Protein AF-A0A920IZR1-F1 (afdb_monomer_lite)

Secondary structure (DSSP, 8-state):
-HHHHHHHGGGG--SHHHHHHHHHHHHHHHHHHHHHHHHHHHHHH-GGGHHHHHHHHHHHHHHHHHHHHHHHHHHHHHHSSSTTHHHHHHHHHHHHHH-

Structure (mmCIF, N/CA/C/O backbone):
data_AF-A0A920IZR1-F1
#
_entry.id   AF-A0A920IZR1-F1
#
loop_
_atom_site.group_PDB
_atom_site.id
_atom_site.type_symbol
_atom_site.label_atom_id
_atom_site.label_alt_id
_atom_site.label_comp_id
_atom_site.label_asym_id
_atom_site.label_entity_id
_atom_site.label_seq_id
_atom_site.pdbx_PDB_ins_code
_atom_site.Cartn_x
_atom_site.Cartn_y
_atom_site.Cartn_z
_atom_site.occupancy
_atom_site.B_iso_or_equiv
_atom_site.auth_seq_id
_atom_site.auth_comp_id
_atom_site.auth_asym_id
_atom_site.auth_atom_id
_atom_site.pdbx_PDB_model_num
ATOM 1 N N . MET A 1 1 ? -6.817 -0.081 -9.682 1.00 69.94 1 MET A N 1
ATOM 2 C CA . MET A 1 1 ? -8.260 -0.267 -9.403 1.00 69.94 1 MET A CA 1
ATOM 3 C C . MET A 1 1 ? -8.539 -1.543 -8.604 1.00 69.94 1 MET A C 1
ATOM 5 O O . MET A 1 1 ? -8.985 -1.424 -7.474 1.00 69.94 1 MET A O 1
ATOM 9 N N . TRP A 1 2 ? -8.224 -2.739 -9.124 1.00 81.25 2 TRP A N 1
ATOM 10 C CA . TRP A 1 2 ? -8.539 -4.023 -8.463 1.00 81.25 2 TRP A CA 1
ATOM 11 C C . TRP A 1 2 ? -7.948 -4.169 -7.044 1.00 81.25 2 TRP A C 1
ATOM 13 O O . TRP A 1 2 ? -8.661 -4.513 -6.107 1.00 81.25 2 TRP A O 1
ATOM 23 N N . LEU A 1 3 ? -6.680 -3.781 -6.856 1.00 86.19 3 LEU A N 1
ATOM 24 C CA . LEU A 1 3 ? -6.018 -3.787 -5.544 1.00 86.19 3 LEU A CA 1
ATOM 25 C C . LEU A 1 3 ? -6.728 -2.901 -4.501 1.00 86.19 3 LEU A C 1
ATOM 27 O O . LEU A 1 3 ? -7.013 -3.368 -3.402 1.00 86.19 3 LEU A O 1
ATOM 31 N N . GLY A 1 4 ? -7.083 -1.663 -4.858 1.00 84.25 4 GLY A N 1
ATOM 32 C CA . GLY A 1 4 ? -7.793 -0.744 -3.957 1.00 84.25 4 GLY A CA 1
ATOM 33 C C . GLY A 1 4 ? -9.191 -1.239 -3.577 1.00 84.25 4 GLY A C 1
ATOM 34 O O . GLY A 1 4 ? -9.586 -1.131 -2.421 1.00 84.25 4 GLY A O 1
ATOM 35 N N . LEU A 1 5 ? -9.910 -1.867 -4.515 1.00 84.06 5 LEU A N 1
ATOM 36 C CA . LEU A 1 5 ? -11.220 -2.463 -4.241 1.00 84.06 5 LEU A CA 1
ATOM 37 C C . LEU A 1 5 ? -11.105 -3.646 -3.266 1.00 84.06 5 LEU A C 1
ATOM 39 O O . LEU A 1 5 ? -11.879 -3.751 -2.317 1.00 84.06 5 LEU A O 1
ATOM 43 N N . SER A 1 6 ? -10.098 -4.506 -3.460 1.00 87.56 6 SER A N 1
ATOM 44 C CA . SER A 1 6 ? -9.838 -5.641 -2.567 1.00 87.56 6 SER A CA 1
ATOM 45 C C . SER A 1 6 ? -9.425 -5.209 -1.154 1.00 87.56 6 SER A C 1
ATOM 47 O O . SER A 1 6 ? -9.755 -5.893 -0.189 1.00 87.56 6 SER A O 1
ATOM 49 N N . ALA A 1 7 ? -8.781 -4.045 -1.005 1.00 86.62 7 ALA A N 1
ATOM 50 C CA . ALA A 1 7 ? -8.409 -3.498 0.300 1.00 86.62 7 ALA A CA 1
ATOM 51 C C . ALA A 1 7 ? -9.632 -3.133 1.164 1.00 8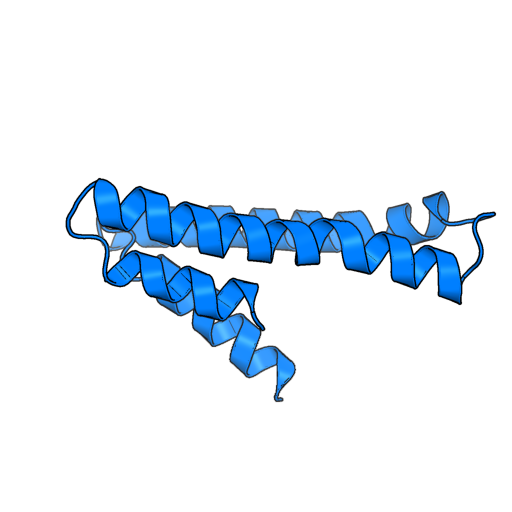6.62 7 ALA A C 1
ATOM 53 O O . ALA A 1 7 ? -9.572 -3.247 2.385 1.00 86.62 7 ALA A O 1
ATOM 54 N N . LEU A 1 8 ? -10.765 -2.760 0.555 1.00 87.12 8 LEU A N 1
ATOM 55 C CA . LEU A 1 8 ? -12.002 -2.448 1.287 1.00 87.12 8 LEU A CA 1
ATOM 56 C C . LEU A 1 8 ? -12.611 -3.680 1.972 1.00 87.12 8 LEU A C 1
ATOM 58 O O . LEU A 1 8 ? -13.284 -3.546 2.992 1.00 87.12 8 LEU A O 1
ATOM 62 N N . LEU A 1 9 ? -12.342 -4.884 1.457 1.00 88.50 9 LEU A N 1
ATOM 63 C CA . LEU A 1 9 ? -12.847 -6.134 2.034 1.00 88.50 9 LEU A CA 1
ATOM 64 C C . LEU A 1 9 ? -12.280 -6.412 3.433 1.00 88.50 9 LEU A C 1
ATOM 66 O O . LEU A 1 9 ? -12.898 -7.151 4.200 1.00 88.50 9 LEU A O 1
ATOM 70 N N . PHE A 1 10 ? -11.157 -5.785 3.805 1.00 87.81 10 PHE A N 1
ATOM 71 C CA . PHE A 1 10 ? -10.600 -5.895 5.155 1.00 87.81 10 PHE A CA 1
ATOM 72 C C . PHE A 1 10 ? -11.537 -5.349 6.240 1.00 87.81 10 PHE A C 1
ATOM 74 O O . PHE A 1 10 ? -11.473 -5.808 7.378 1.00 87.81 10 PHE A O 1
ATOM 81 N N . LEU A 1 11 ? -12.459 -4.445 5.895 1.00 87.31 11 LEU A N 1
ATOM 82 C CA . LEU A 1 11 ? -13.455 -3.912 6.831 1.00 87.31 11 LEU A CA 1
ATOM 83 C C . LEU A 1 11 ? -14.498 -4.952 7.268 1.00 87.31 11 LEU A C 1
ATOM 85 O O . LEU A 1 11 ? -15.154 -4.770 8.289 1.00 87.31 11 LEU A O 1
ATOM 89 N N . VAL A 1 12 ? -14.659 -6.037 6.506 1.00 87.94 12 VAL A N 1
ATOM 90 C CA . VAL A 1 12 ? -15.670 -7.082 6.746 1.00 87.94 12 VAL A CA 1
ATOM 91 C C . VAL A 1 12 ? -15.090 -8.255 7.554 1.00 87.94 12 VAL A C 1
ATOM 93 O O . VAL A 1 12 ? -15.795 -9.212 7.889 1.00 87.94 12 VAL A O 1
ATOM 96 N N . ILE A 1 13 ? -13.795 -8.212 7.883 1.00 89.38 13 ILE A N 1
ATOM 97 C CA . ILE A 1 13 ? -13.116 -9.291 8.600 1.00 89.38 13 ILE A CA 1
ATOM 98 C C . ILE A 1 13 ? -13.607 -9.340 10.048 1.00 89.38 13 ILE A C 1
ATOM 100 O O . ILE A 1 13 ? -13.216 -8.538 10.887 1.00 89.38 13 ILE A O 1
ATOM 104 N N . ASN A 1 14 ? -14.429 -10.349 10.336 1.00 90.12 14 ASN A N 1
ATOM 105 C CA . ASN A 1 14 ? -14.918 -10.660 11.683 1.00 90.12 14 ASN A CA 1
ATOM 106 C C . ASN A 1 14 ? -14.471 -12.048 12.175 1.00 90.12 14 ASN A C 1
ATOM 108 O O . ASN A 1 14 ? -14.689 -12.396 13.328 1.00 90.12 14 ASN A O 1
ATOM 112 N N . ASN A 1 15 ? -13.876 -12.863 11.298 1.00 91.12 15 ASN A N 1
ATOM 113 C CA . ASN A 1 15 ? -13.465 -14.238 11.580 1.00 91.12 15 ASN A CA 1
ATOM 114 C C . ASN A 1 15 ? -12.186 -14.588 10.817 1.00 91.12 15 ASN A C 1
ATOM 116 O O . ASN A 1 15 ? -11.947 -14.081 9.720 1.00 91.12 15 ASN A O 1
ATOM 120 N N . ILE A 1 16 ? -11.407 -15.530 11.354 1.00 93.56 16 ILE A N 1
ATOM 121 C CA . ILE A 1 16 ? -10.122 -15.930 10.764 1.00 93.56 16 ILE A CA 1
ATOM 122 C C . ILE A 1 16 ? -10.264 -16.545 9.363 1.00 93.56 16 ILE A C 1
ATOM 124 O O . ILE A 1 16 ? -9.443 -16.293 8.487 1.00 93.56 16 ILE A O 1
ATOM 128 N N . ILE A 1 17 ? -11.354 -17.278 9.110 1.00 94.31 17 ILE A N 1
ATOM 129 C CA . ILE A 1 17 ? -11.656 -17.855 7.789 1.00 94.31 17 ILE A CA 1
ATOM 130 C C . ILE A 1 17 ? -11.860 -16.741 6.753 1.00 94.31 17 ILE A C 1
ATOM 132 O O . ILE A 1 17 ? -11.320 -16.805 5.650 1.00 94.31 17 ILE A O 1
ATOM 136 N N . VAL A 1 18 ? -12.594 -15.687 7.127 1.00 92.56 18 VAL A N 1
ATOM 137 C CA . VAL A 1 18 ? -12.821 -14.519 6.265 1.00 92.56 18 VAL A CA 1
ATOM 138 C C . VAL A 1 18 ? -11.505 -13.780 6.027 1.00 92.56 18 VAL A C 1
ATOM 140 O O . VAL A 1 18 ? -11.236 -13.383 4.898 1.00 92.56 18 VAL A O 1
ATOM 143 N N . ALA A 1 19 ? -10.648 -13.665 7.048 1.00 92.06 19 ALA A N 1
ATOM 144 C CA . ALA A 1 19 ? -9.331 -13.046 6.912 1.00 92.06 19 ALA A CA 1
ATOM 145 C C . ALA A 1 19 ? -8.458 -13.760 5.867 1.00 92.06 19 ALA A C 1
ATOM 147 O O . ALA A 1 19 ? -7.872 -13.098 5.011 1.00 92.06 19 ALA A O 1
ATOM 148 N N . TYR A 1 20 ? -8.413 -15.097 5.879 1.00 94.75 20 TYR A N 1
ATOM 149 C CA . TYR A 1 20 ? -7.675 -15.862 4.868 1.00 94.75 20 TYR A CA 1
ATOM 150 C C . TYR A 1 20 ? -8.233 -15.660 3.459 1.00 94.75 20 TYR A C 1
ATOM 152 O O . TYR A 1 20 ? -7.465 -15.482 2.513 1.00 94.75 20 TYR A O 1
ATOM 160 N N . PHE A 1 21 ? -9.558 -15.646 3.313 1.00 94.81 21 PHE A N 1
ATOM 161 C CA . PHE A 1 21 ? -10.196 -15.465 2.011 1.00 94.81 21 PHE A CA 1
ATOM 162 C C . PHE A 1 21 ? -9.943 -14.063 1.438 1.00 94.81 21 PHE A C 1
ATOM 164 O O . P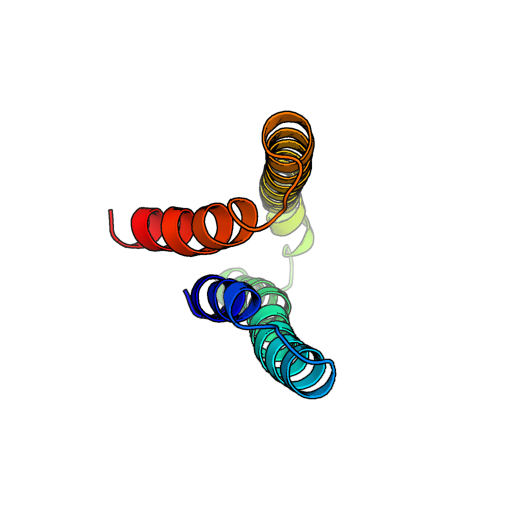HE A 1 21 ? -9.568 -13.915 0.275 1.00 94.81 21 PHE A O 1
ATOM 171 N N . VAL A 1 22 ? -10.075 -13.030 2.275 1.00 93.19 22 VAL A N 1
ATOM 172 C CA . VAL A 1 22 ? -9.763 -11.643 1.902 1.00 93.19 22 VAL A CA 1
ATOM 173 C C . VAL A 1 22 ? -8.278 -11.494 1.568 1.00 93.19 22 VAL A C 1
ATOM 175 O O . VAL A 1 22 ? -7.941 -10.906 0.541 1.00 93.19 22 VAL A O 1
ATOM 178 N N . GLY A 1 23 ? -7.391 -12.088 2.371 1.00 93.44 23 GLY A N 1
ATOM 179 C CA . GLY A 1 23 ? -5.951 -12.099 2.117 1.00 93.44 23 GLY A CA 1
ATOM 180 C C . GLY A 1 23 ? -5.583 -12.763 0.787 1.00 93.44 23 GLY A C 1
ATOM 181 O O . GLY A 1 23 ? -4.732 -12.247 0.065 1.00 93.44 23 GLY A O 1
ATOM 182 N N . PHE A 1 24 ? -6.261 -13.850 0.414 1.00 94.38 24 PHE A N 1
ATOM 183 C CA . PHE A 1 24 ? -6.070 -14.512 -0.879 1.00 9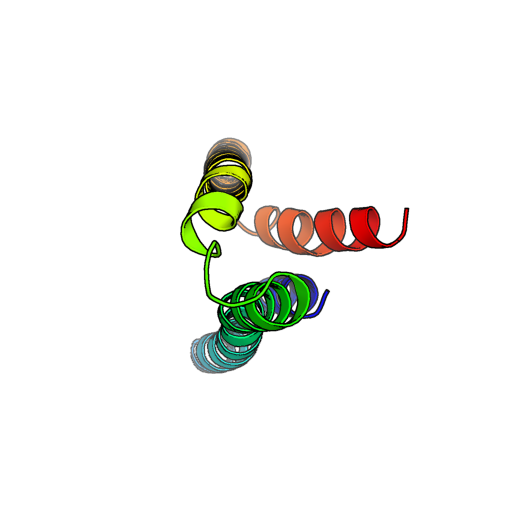4.38 24 PHE A CA 1
ATOM 184 C C . PHE A 1 24 ? -6.435 -13.596 -2.060 1.00 94.38 24 PHE A C 1
ATOM 186 O O . PHE A 1 24 ? -5.640 -13.432 -2.989 1.00 94.38 24 PHE A O 1
ATOM 193 N N . ILE A 1 25 ? -7.600 -12.942 -2.003 1.00 93.12 25 ILE A N 1
ATOM 194 C CA . ILE A 1 25 ? -8.054 -12.005 -3.048 1.00 93.12 25 ILE A CA 1
ATOM 195 C C . ILE A 1 25 ? -7.108 -10.801 -3.148 1.00 93.12 25 ILE A C 1
ATOM 197 O O . ILE A 1 25 ? -6.727 -10.380 -4.246 1.00 93.12 25 ILE A O 1
ATOM 201 N N . PHE A 1 26 ? -6.698 -10.256 -2.003 1.00 91.44 26 PHE A N 1
ATOM 202 C CA . PHE A 1 26 ? -5.748 -9.150 -1.952 1.00 91.44 26 PHE A CA 1
ATOM 203 C C . PHE A 1 26 ? -4.384 -9.554 -2.531 1.00 91.44 26 PHE A C 1
ATOM 205 O O . PHE A 1 26 ? -3.819 -8.826 -3.347 1.00 91.44 26 PHE A O 1
ATOM 212 N N . GLY A 1 27 ? -3.887 -10.747 -2.196 1.00 92.38 27 GLY A N 1
ATOM 213 C CA . GLY A 1 27 ? -2.632 -11.291 -2.714 1.00 92.38 27 GLY A CA 1
ATOM 214 C C . GLY A 1 27 ? -2.635 -11.480 -4.233 1.00 92.38 27 GLY A C 1
ATOM 215 O O . GLY A 1 27 ? -1.680 -11.081 -4.899 1.00 92.38 27 GLY A O 1
ATOM 216 N N . MET A 1 28 ? -3.727 -11.998 -4.806 1.00 92.62 28 MET A N 1
ATOM 217 C CA . MET A 1 28 ? -3.883 -12.073 -6.268 1.00 92.62 28 MET A CA 1
ATOM 218 C C . MET A 1 28 ? -3.825 -10.688 -6.919 1.00 92.62 28 MET A C 1
ATOM 220 O O . MET A 1 28 ? -3.170 -10.495 -7.945 1.00 92.62 28 MET A O 1
ATOM 224 N N . SER A 1 29 ? -4.472 -9.708 -6.292 1.00 91.31 29 SER A N 1
ATOM 225 C CA . SER A 1 29 ? -4.474 -8.322 -6.761 1.00 91.31 29 SER A CA 1
ATOM 226 C C . SER A 1 29 ? -3.074 -7.703 -6.725 1.00 91.31 29 SER A C 1
ATOM 228 O O . SER A 1 29 ? -2.672 -7.012 -7.665 1.00 91.31 29 SER A O 1
ATOM 230 N N . LEU A 1 30 ? -2.321 -7.976 -5.658 1.00 90.94 30 LEU A N 1
ATOM 231 C CA . LEU A 1 30 ? -0.947 -7.512 -5.480 1.00 90.94 30 LEU A CA 1
ATOM 232 C C . LEU A 1 30 ? -0.001 -8.147 -6.505 1.00 90.94 30 LEU A C 1
ATOM 234 O O . LEU A 1 30 ? 0.847 -7.451 -7.060 1.00 90.94 30 LEU A O 1
ATOM 238 N N . GLY A 1 31 ? -0.189 -9.430 -6.823 1.00 90.44 31 GLY A N 1
ATOM 239 C CA . GLY A 1 31 ? 0.573 -10.114 -7.869 1.00 90.44 31 GLY A CA 1
ATOM 240 C C . GLY A 1 31 ? 0.457 -9.415 -9.227 1.00 90.44 31 GLY A C 1
ATOM 241 O O . GLY A 1 31 ? 1.468 -9.169 -9.884 1.00 90.44 31 GLY A O 1
ATOM 242 N N . GLY A 1 32 ? -0.754 -8.998 -9.609 1.00 88.75 32 GLY A N 1
ATOM 243 C CA . GLY A 1 32 ? -0.968 -8.215 -10.831 1.00 88.75 32 GLY A CA 1
ATOM 244 C C . GLY A 1 32 ? -0.230 -6.872 -10.817 1.00 88.75 32 GLY A C 1
ATOM 245 O O . GLY A 1 32 ? 0.432 -6.520 -11.792 1.00 88.75 32 GLY A O 1
ATOM 246 N N . LEU A 1 33 ? -0.281 -6.145 -9.696 1.00 87.81 33 LEU A N 1
ATOM 247 C CA . LEU A 1 33 ? 0.410 -4.860 -9.534 1.00 87.81 33 LEU A CA 1
ATOM 248 C C . LEU A 1 33 ? 1.938 -4.990 -9.649 1.00 87.81 33 LEU A C 1
ATOM 250 O O . LEU A 1 33 ? 2.582 -4.095 -10.184 1.00 87.81 33 LEU A O 1
ATOM 254 N N . LEU A 1 34 ? 2.524 -6.084 -9.163 1.00 88.69 34 LEU A N 1
ATOM 255 C CA . LEU A 1 34 ? 3.978 -6.271 -9.171 1.00 88.69 34 LEU A CA 1
ATOM 256 C C . LEU A 1 34 ? 4.512 -6.789 -10.513 1.00 88.69 34 LEU A C 1
ATOM 258 O O . LEU A 1 34 ? 5.632 -6.447 -10.894 1.00 88.69 34 LEU A O 1
ATOM 262 N N . VAL A 1 35 ? 3.730 -7.601 -11.231 1.00 90.44 35 VAL A N 1
ATOM 263 C CA . VAL A 1 35 ? 4.185 -8.273 -12.461 1.00 90.44 35 VAL A CA 1
ATOM 264 C C . VAL A 1 35 ? 3.862 -7.472 -13.723 1.00 90.44 35 VAL A C 1
ATOM 266 O O . VAL A 1 35 ? 4.690 -7.409 -14.627 1.00 90.44 35 VAL A O 1
ATOM 269 N N . ILE A 1 36 ? 2.694 -6.829 -13.807 1.00 89.38 36 ILE 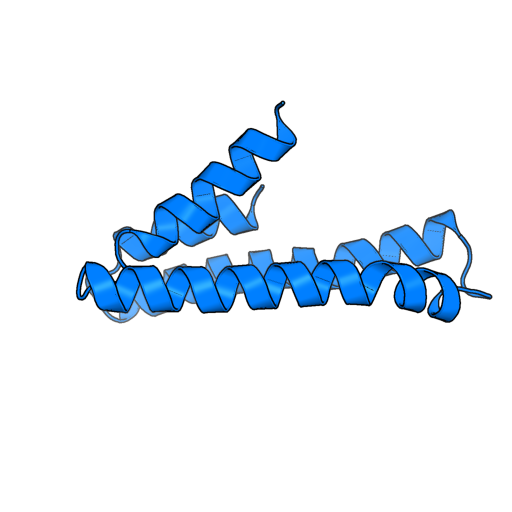A N 1
ATOM 270 C CA . ILE A 1 36 ? 2.256 -6.163 -15.046 1.00 89.38 36 ILE A CA 1
ATOM 271 C C . ILE A 1 36 ? 3.157 -4.970 -15.422 1.00 89.38 36 ILE A C 1
ATOM 273 O O . ILE A 1 36 ? 3.595 -4.922 -16.572 1.00 89.38 36 ILE A O 1
ATOM 277 N N . PRO A 1 37 ? 3.499 -4.028 -14.515 1.00 86.00 37 PRO A N 1
ATOM 278 C CA . PRO A 1 37 ? 4.309 -2.865 -14.878 1.00 86.00 37 PRO A CA 1
ATOM 279 C C . PRO A 1 37 ? 5.683 -3.196 -15.482 1.00 86.00 37 PRO A C 1
ATOM 281 O O . PRO A 1 37 ? 5.985 -2.643 -16.537 1.00 86.00 37 PRO A O 1
ATOM 284 N N . PRO A 1 38 ? 6.520 -4.093 -14.908 1.00 82.75 38 PRO A N 1
ATOM 285 C CA . PRO A 1 38 ? 7.778 -4.455 -15.559 1.00 82.75 38 PRO A CA 1
ATOM 286 C C . PRO A 1 38 ? 7.589 -5.107 -16.923 1.00 82.75 38 PRO A C 1
ATOM 288 O O . PRO A 1 38 ? 8.391 -4.844 -17.813 1.00 82.75 38 PRO A O 1
ATOM 291 N N . VAL A 1 39 ? 6.561 -5.944 -17.087 1.00 87.12 39 VAL A N 1
ATOM 292 C CA . VAL A 1 39 ? 6.293 -6.633 -18.357 1.00 87.12 39 VAL A CA 1
ATOM 293 C C . VAL A 1 39 ? 5.913 -5.626 -19.441 1.00 87.12 39 VAL A C 1
ATOM 295 O O . VAL A 1 39 ? 6.490 -5.651 -20.523 1.00 87.12 39 VAL A O 1
ATOM 298 N N . VAL A 1 40 ? 5.011 -4.692 -19.134 1.00 87.62 40 VAL A N 1
ATOM 299 C CA . VAL A 1 40 ? 4.587 -3.643 -20.076 1.00 87.62 40 VAL A CA 1
ATOM 300 C C . VAL A 1 40 ? 5.736 -2.686 -20.399 1.00 87.62 40 VAL A C 1
ATOM 302 O O . VAL A 1 40 ? 5.939 -2.334 -21.556 1.00 87.62 40 VAL A O 1
ATOM 305 N N . LEU A 1 41 ? 6.529 -2.284 -19.401 1.00 80.69 41 LEU A N 1
ATOM 306 C CA . LEU A 1 41 ? 7.692 -1.421 -19.632 1.00 80.69 41 LEU A CA 1
ATOM 307 C C . LEU A 1 41 ? 8.750 -2.104 -20.507 1.00 80.69 41 LEU A C 1
ATOM 309 O O . LEU A 1 41 ? 9.342 -1.445 -21.359 1.00 80.69 41 LEU A O 1
ATOM 313 N N . ALA A 1 42 ? 8.971 -3.407 -20.322 1.00 82.38 42 ALA A N 1
ATOM 314 C CA . ALA A 1 42 ? 9.883 -4.185 -21.154 1.00 82.38 42 ALA A CA 1
ATOM 315 C C . ALA A 1 42 ? 9.411 -4.279 -22.614 1.00 82.38 42 ALA A C 1
ATOM 317 O O . ALA A 1 42 ? 10.244 -4.227 -23.518 1.00 82.38 42 ALA A O 1
ATOM 318 N N . ASP A 1 43 ? 8.098 -4.393 -22.831 1.00 85.94 43 ASP A N 1
ATOM 319 C CA . ASP A 1 43 ? 7.484 -4.461 -24.161 1.00 85.94 43 ASP A CA 1
ATOM 320 C C . ASP A 1 43 ? 7.546 -3.109 -24.896 1.00 85.94 43 ASP A C 1
ATOM 322 O O . ASP A 1 43 ? 7.915 -3.049 -26.066 1.00 85.94 43 ASP A O 1
ATOM 326 N N . ILE A 1 44 ? 7.282 -2.003 -24.188 1.00 83.94 44 ILE A N 1
ATOM 327 C CA . ILE A 1 44 ? 7.272 -0.650 -24.773 1.00 83.94 44 ILE A CA 1
ATOM 328 C C . ILE A 1 44 ? 8.685 -0.128 -25.060 1.00 83.94 44 ILE A C 1
ATOM 330 O O . ILE A 1 44 ? 8.927 0.457 -26.115 1.00 83.94 44 ILE A O 1
ATOM 334 N N . PHE A 1 45 ? 9.614 -0.281 -24.114 1.00 80.88 45 PHE A N 1
ATOM 335 C CA . PHE A 1 45 ? 10.932 0.361 -24.192 1.00 80.88 45 PHE A CA 1
ATOM 336 C C . PHE A 1 45 ? 12.054 -0.571 -24.651 1.00 80.88 45 PHE A C 1
ATOM 338 O O . PHE A 1 45 ? 13.182 -0.121 -24.868 1.00 80.88 45 PHE A O 1
ATOM 345 N N . GLY A 1 46 ? 11.761 -1.860 -24.805 1.00 75.19 46 GLY A N 1
ATOM 346 C CA . GLY A 1 46 ? 12.766 -2.874 -25.070 1.00 75.19 46 GLY A CA 1
ATOM 347 C C . GLY A 1 46 ? 13.622 -3.187 -23.839 1.00 75.19 46 GLY A C 1
ATOM 348 O O . GLY A 1 46 ? 13.800 -2.398 -22.909 1.00 75.19 46 GLY A O 1
ATOM 349 N N . LYS A 1 47 ? 14.186 -4.393 -23.836 1.00 71.81 47 LYS A N 1
ATOM 350 C CA . LYS A 1 47 ? 14.937 -4.960 -22.704 1.00 71.81 47 LYS A CA 1
ATOM 351 C C . LYS A 1 47 ? 16.269 -4.269 -22.388 1.00 71.81 47 LYS A C 1
ATOM 353 O O . LYS A 1 47 ? 16.814 -4.478 -21.308 1.00 71.81 47 LYS A O 1
ATOM 358 N N . ASP A 1 48 ? 16.787 -3.457 -23.304 1.00 72.75 48 ASP A N 1
ATOM 359 C CA . ASP A 1 48 ? 18.183 -3.014 -23.266 1.00 72.75 48 ASP A CA 1
ATOM 360 C C . ASP A 1 48 ? 18.436 -1.877 -22.253 1.00 72.75 48 ASP A C 1
ATOM 362 O O . ASP A 1 48 ? 19.558 -1.739 -21.779 1.00 72.75 48 ASP A O 1
ATOM 366 N N . ASN A 1 49 ? 17.401 -1.124 -21.840 1.00 71.38 49 ASN A N 1
ATOM 367 C CA . ASN A 1 49 ? 17.520 -0.019 -20.868 1.00 71.38 49 ASN A CA 1
ATOM 368 C C . ASN A 1 49 ? 16.501 -0.078 -19.709 1.00 71.38 49 ASN A C 1
ATOM 370 O O . ASN A 1 49 ? 16.251 0.935 -19.048 1.00 71.38 49 ASN A O 1
ATOM 374 N N . ILE A 1 50 ? 15.920 -1.251 -19.414 1.00 74.88 50 ILE A N 1
ATOM 375 C CA . ILE A 1 50 ? 14.919 -1.411 -18.333 1.00 74.88 50 ILE A CA 1
ATOM 376 C C . ILE A 1 50 ? 15.457 -0.904 -16.985 1.00 74.88 50 ILE A C 1
ATOM 378 O O . ILE A 1 50 ? 14.717 -0.293 -16.216 1.00 74.88 50 ILE A O 1
ATOM 382 N N . GLY A 1 51 ? 16.750 -1.117 -16.710 1.00 75.94 51 GLY A N 1
ATOM 383 C CA . GLY A 1 51 ? 17.398 -0.665 -15.477 1.00 75.94 51 GLY A CA 1
ATOM 384 C C . GLY A 1 51 ? 17.416 0.857 -15.316 1.00 75.94 51 GLY A C 1
ATOM 385 O O . GLY A 1 51 ? 17.183 1.352 -14.217 1.00 75.94 51 GLY A O 1
ATOM 386 N N . SER A 1 52 ? 17.619 1.609 -16.402 1.00 80.00 52 SER A N 1
ATOM 387 C CA . SER A 1 52 ? 17.592 3.076 -16.376 1.00 80.00 52 SER A CA 1
ATOM 388 C C . SER A 1 52 ? 16.179 3.605 -16.147 1.00 80.00 52 SER A C 1
ATOM 390 O O . SER A 1 52 ? 15.988 4.502 -15.333 1.00 80.00 52 SER A O 1
ATOM 392 N N . ILE A 1 53 ? 15.177 3.015 -16.806 1.00 78.25 53 ILE A N 1
ATOM 393 C CA . ILE A 1 53 ? 13.768 3.415 -16.656 1.00 78.25 53 ILE A CA 1
ATOM 394 C C . ILE A 1 53 ? 13.287 3.145 -15.231 1.00 78.25 53 ILE A C 1
ATOM 396 O O . ILE A 1 53 ? 12.736 4.039 -14.587 1.00 78.25 53 ILE A O 1
ATOM 400 N N . ARG A 1 54 ? 13.571 1.945 -14.712 1.00 78.81 54 ARG A N 1
ATOM 401 C CA . ARG A 1 54 ? 13.298 1.594 -13.316 1.00 78.81 54 ARG A CA 1
ATOM 402 C C . ARG A 1 54 ? 14.028 2.511 -12.345 1.00 78.81 54 ARG A C 1
ATOM 404 O O . ARG A 1 54 ? 13.415 3.008 -11.413 1.00 78.81 54 ARG A O 1
ATOM 411 N N . GLY A 1 55 ? 15.294 2.836 -12.608 1.00 83.44 55 GLY A N 1
ATOM 412 C CA . GLY A 1 55 ? 16.064 3.780 -11.795 1.00 83.44 55 GLY A CA 1
ATOM 413 C C . GLY A 1 55 ? 15.391 5.148 -11.631 1.00 83.44 55 GLY A C 1
ATOM 414 O O . GLY A 1 55 ? 15.467 5.735 -10.554 1.00 83.44 55 GLY A O 1
ATOM 415 N N . TYR A 1 56 ? 14.679 5.627 -12.655 1.00 83.50 56 TYR A N 1
ATOM 416 C CA . TYR A 1 56 ? 13.886 6.853 -12.560 1.00 83.50 56 TYR A CA 1
ATOM 417 C C . TYR A 1 56 ? 12.534 6.650 -11.870 1.00 83.50 56 TYR A C 1
ATOM 419 O O . TYR A 1 56 ? 12.121 7.528 -11.119 1.00 83.50 56 TYR A O 1
ATOM 427 N N . SER A 1 57 ? 11.832 5.535 -12.096 1.00 81.12 57 SER A N 1
ATOM 428 C CA . SER A 1 57 ? 10.478 5.324 -11.558 1.00 81.12 57 SER A CA 1
ATOM 429 C C . SER A 1 57 ? 10.433 4.799 -10.120 1.00 81.12 57 SER A C 1
ATOM 431 O O . SER A 1 57 ? 9.562 5.203 -9.346 1.00 81.12 57 SER A O 1
ATOM 433 N N . GLU A 1 58 ? 11.350 3.906 -9.737 1.00 85.75 58 GLU A N 1
ATOM 434 C CA . GLU A 1 58 ? 11.364 3.249 -8.422 1.00 85.75 58 GLU A CA 1
ATOM 435 C C . GLU A 1 58 ? 11.377 4.238 -7.239 1.00 85.75 58 GLU A C 1
ATOM 437 O O . GLU A 1 58 ? 10.654 3.992 -6.271 1.00 85.75 58 GLU A O 1
ATOM 442 N N . PRO A 1 59 ? 12.125 5.361 -7.273 1.00 90.44 59 PRO A N 1
ATOM 443 C CA . PRO A 1 59 ? 12.113 6.339 -6.188 1.00 90.44 59 PRO A CA 1
ATOM 444 C C . PRO A 1 59 ? 10.726 6.926 -5.922 1.00 90.44 59 PRO A C 1
ATOM 446 O O . PRO A 1 59 ? 10.345 7.084 -4.765 1.00 90.44 59 PRO A O 1
ATOM 449 N N . PHE A 1 60 ? 9.940 7.197 -6.968 1.00 88.56 60 PHE A N 1
ATOM 450 C CA . PHE A 1 60 ? 8.573 7.706 -6.817 1.00 88.56 60 PHE A CA 1
ATOM 451 C C . PHE A 1 60 ? 7.649 6.654 -6.205 1.00 88.56 60 PHE A C 1
ATOM 453 O O . PHE A 1 60 ? 6.844 6.965 -5.327 1.00 88.56 60 PHE A O 1
ATOM 460 N N . VAL A 1 61 ? 7.804 5.394 -6.620 1.00 87.44 61 VAL A N 1
ATOM 461 C CA . VAL A 1 61 ? 7.062 4.265 -6.045 1.00 87.44 61 VAL A CA 1
ATOM 462 C C . VAL A 1 61 ? 7.412 4.087 -4.564 1.00 87.44 61 VAL A C 1
ATOM 464 O O . VAL A 1 61 ? 6.519 3.926 -3.733 1.00 87.44 61 VAL A O 1
ATOM 467 N N . SER A 1 62 ? 8.699 4.159 -4.224 1.00 89.75 62 SER A N 1
ATOM 468 C CA . SER A 1 62 ? 9.192 4.051 -2.848 1.00 89.75 62 SER A CA 1
ATOM 469 C C . SER A 1 62 ? 8.715 5.218 -1.978 1.00 89.75 62 SER A C 1
ATOM 471 O O . SER A 1 62 ? 8.229 5.006 -0.868 1.00 89.75 62 SER A O 1
ATOM 473 N N . ALA A 1 63 ? 8.743 6.446 -2.506 1.00 92.06 63 ALA A N 1
ATOM 474 C CA . ALA A 1 63 ? 8.195 7.619 -1.830 1.00 92.06 63 ALA A CA 1
ATOM 475 C C . ALA A 1 63 ? 6.694 7.453 -1.547 1.00 92.06 63 ALA A C 1
ATOM 477 O O . ALA A 1 63 ? 6.252 7.704 -0.427 1.00 92.06 63 ALA A O 1
ATOM 478 N N . GLY A 1 64 ? 5.919 6.959 -2.518 1.00 88.38 64 GLY A N 1
ATOM 479 C CA . GLY A 1 64 ? 4.501 6.650 -2.324 1.00 88.38 64 GLY A CA 1
ATOM 480 C C . GLY A 1 64 ? 4.260 5.606 -1.227 1.00 88.38 64 GLY A C 1
ATOM 481 O O . GLY A 1 64 ? 3.380 5.791 -0.388 1.00 88.38 64 GLY A O 1
ATOM 482 N N . GLN A 1 65 ? 5.072 4.545 -1.178 1.00 89.31 65 GLN A N 1
ATOM 483 C CA . GLN A 1 65 ? 4.999 3.534 -0.115 1.00 89.31 65 GLN A CA 1
ATOM 484 C C . GLN A 1 65 ? 5.346 4.111 1.260 1.00 89.31 65 GLN A C 1
ATOM 486 O O . GLN A 1 65 ? 4.655 3.815 2.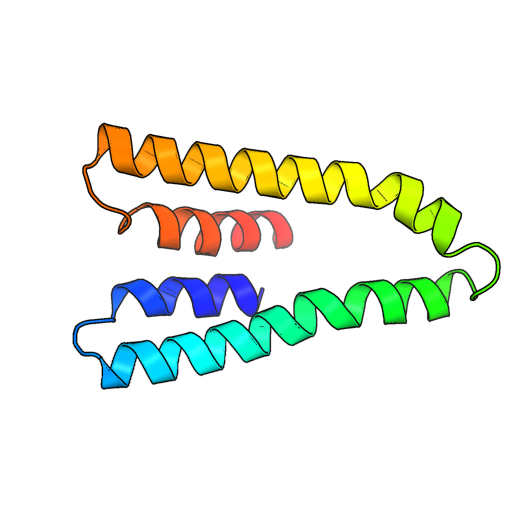234 1.00 89.31 65 GLN A O 1
ATOM 491 N N . ALA A 1 66 ? 6.368 4.965 1.345 1.00 92.69 66 ALA A N 1
ATOM 492 C CA . ALA A 1 66 ? 6.742 5.637 2.585 1.00 92.69 66 ALA A CA 1
ATOM 493 C C . ALA A 1 66 ? 5.613 6.544 3.094 1.00 92.69 66 ALA A C 1
ATOM 495 O O . ALA A 1 66 ? 5.226 6.458 4.261 1.00 92.69 66 ALA A O 1
ATOM 496 N N . VAL A 1 67 ? 5.031 7.357 2.206 1.00 90.88 67 VAL A N 1
ATOM 497 C CA . VAL A 1 67 ? 3.873 8.204 2.527 1.00 90.88 67 VAL A CA 1
ATOM 498 C C . VAL A 1 67 ? 2.694 7.347 2.988 1.00 90.88 67 VAL A C 1
ATOM 500 O O . VAL A 1 67 ? 2.062 7.679 3.990 1.00 90.88 67 VAL A O 1
ATOM 503 N N . GLY A 1 68 ? 2.426 6.224 2.317 1.00 87.75 68 GLY A N 1
ATOM 504 C CA . GLY A 1 68 ? 1.386 5.272 2.710 1.00 87.75 68 GLY A CA 1
ATOM 505 C C . GLY A 1 68 ? 1.609 4.679 4.105 1.00 87.75 68 GLY A C 1
ATOM 506 O O . GLY A 1 68 ? 0.703 4.682 4.933 1.00 87.75 68 GLY A O 1
ATOM 507 N N . GLY A 1 69 ? 2.827 4.232 4.412 1.00 89.44 69 GLY A N 1
ATOM 508 C CA . GLY A 1 69 ? 3.165 3.691 5.732 1.00 89.44 69 GLY A CA 1
ATOM 509 C C . GLY A 1 69 ? 3.029 4.725 6.852 1.00 89.44 69 GLY A C 1
ATOM 510 O O . GLY A 1 69 ? 2.401 4.450 7.874 1.00 89.44 69 GLY A O 1
ATOM 511 N N . ILE A 1 70 ? 3.554 5.937 6.641 1.00 91.69 70 ILE A N 1
ATOM 512 C CA . ILE A 1 70 ? 3.464 7.032 7.619 1.00 91.69 70 ILE A CA 1
ATOM 513 C C . ILE A 1 70 ? 2.004 7.433 7.851 1.00 91.69 70 ILE A C 1
ATOM 515 O O . ILE A 1 70 ? 1.579 7.564 8.995 1.00 91.69 70 ILE A O 1
ATOM 519 N N . SER A 1 71 ? 1.218 7.594 6.784 1.00 87.62 71 SER A N 1
ATOM 520 C CA . SER A 1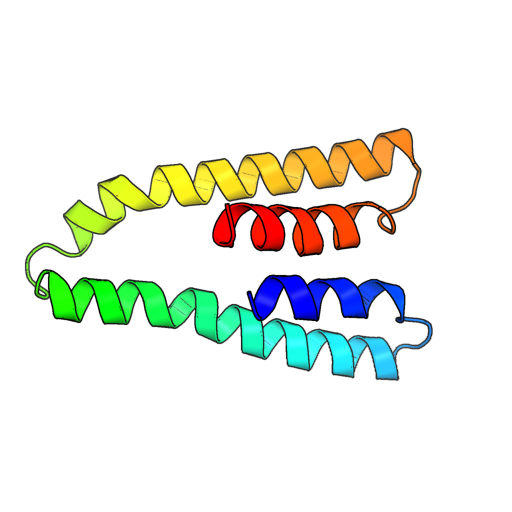 71 ? -0.202 7.942 6.910 1.00 87.62 71 SER A CA 1
ATOM 521 C C . SER A 1 71 ? -1.001 6.854 7.630 1.00 87.62 71 SER A C 1
ATOM 523 O O . SER A 1 71 ? -1.806 7.184 8.498 1.00 87.62 71 SER A O 1
ATOM 525 N N . ALA A 1 72 ? -0.733 5.570 7.370 1.00 86.12 72 ALA A N 1
ATOM 526 C CA . ALA A 1 72 ? -1.352 4.469 8.110 1.00 86.12 72 ALA A CA 1
ATOM 527 C C . ALA A 1 72 ? -1.011 4.498 9.611 1.00 86.12 72 ALA A C 1
ATOM 529 O O . ALA A 1 72 ? -1.898 4.273 10.436 1.00 86.12 72 ALA A O 1
ATOM 530 N N . GLY A 1 73 ? 0.248 4.792 9.956 1.00 87.44 73 GLY A N 1
ATOM 531 C CA . GLY A 1 73 ? 0.702 4.931 11.342 1.00 87.44 73 GLY A CA 1
ATOM 532 C C . GLY A 1 73 ? 0.033 6.103 12.056 1.00 87.44 73 GLY A C 1
ATOM 533 O O . GLY A 1 73 ? -0.544 5.920 13.122 1.00 87.44 73 GLY A O 1
ATOM 534 N N . LEU A 1 74 ? -0.007 7.276 11.417 1.00 89.25 74 LEU A N 1
ATOM 535 C CA . LEU A 1 74 ? -0.686 8.453 11.966 1.00 89.25 74 LEU A CA 1
ATOM 536 C C . LEU A 1 74 ? -2.181 8.200 12.192 1.00 89.25 74 LEU A C 1
ATOM 538 O O . LEU A 1 74 ? -2.726 8.608 13.215 1.00 89.25 74 LEU A O 1
ATOM 542 N N . ILE A 1 75 ? -2.856 7.505 11.270 1.00 88.38 75 ILE A N 1
ATOM 543 C CA . ILE A 1 75 ? -4.266 7.133 11.451 1.00 88.38 75 ILE A CA 1
ATOM 544 C C . ILE A 1 75 ? -4.436 6.283 12.711 1.00 88.38 75 ILE A C 1
ATOM 546 O O . ILE A 1 75 ? -5.368 6.518 13.482 1.00 88.38 75 ILE A O 1
ATOM 550 N N . TYR A 1 76 ? -3.541 5.327 12.948 1.00 88.25 76 TYR A N 1
ATOM 551 C CA . TYR A 1 76 ? -3.592 4.511 14.153 1.00 88.25 76 TYR A CA 1
ATOM 552 C C . TYR A 1 76 ? -3.311 5.329 15.418 1.00 88.25 76 TYR A C 1
ATOM 554 O O . TYR A 1 76 ? -4.051 5.192 16.388 1.00 88.25 76 TYR A O 1
ATOM 562 N N . ASP A 1 77 ? -2.323 6.223 15.398 1.00 89.62 77 ASP A N 1
ATOM 563 C CA . ASP A 1 77 ? -1.973 7.062 16.552 1.00 89.62 77 ASP A CA 1
ATOM 564 C C . ASP A 1 77 ? -3.123 7.993 16.969 1.00 89.62 77 ASP A C 1
ATOM 566 O O . ASP A 1 77 ? -3.376 8.176 18.161 1.00 89.62 77 ASP A O 1
ATOM 570 N N . PHE A 1 78 ? -3.861 8.554 16.004 1.00 87.44 78 PHE A N 1
ATOM 571 C CA . PHE A 1 78 ? -4.992 9.446 16.285 1.00 87.44 78 PHE A CA 1
ATOM 572 C C . PHE A 1 78 ? -6.307 8.714 16.575 1.00 87.44 78 PHE A C 1
ATOM 574 O O . PHE A 1 78 ? -7.117 9.206 17.360 1.00 87.44 78 PHE A O 1
ATOM 581 N N . THR A 1 79 ? -6.551 7.565 15.938 1.00 85.69 79 THR A N 1
ATOM 582 C CA . THR A 1 79 ? -7.859 6.876 15.998 1.00 85.69 79 THR A CA 1
ATOM 583 C C . THR A 1 79 ? -7.845 5.660 16.928 1.00 85.69 79 THR A C 1
ATOM 585 O O . THR A 1 79 ? -8.900 5.158 17.307 1.00 85.69 79 THR A O 1
ATOM 588 N N . GLY A 1 80 ? -6.665 5.128 17.252 1.00 85.62 80 GLY A N 1
ATOM 589 C CA . GLY A 1 80 ? -6.487 3.840 17.930 1.00 85.62 80 GLY A CA 1
ATOM 590 C C . GLY A 1 80 ? -6.938 2.625 17.106 1.00 85.62 80 GLY A C 1
ATOM 591 O O . GLY A 1 80 ? -7.048 1.525 17.641 1.00 85.62 80 GLY A O 1
ATOM 592 N N . SER A 1 81 ? -7.251 2.806 15.817 1.00 83.25 81 SER A N 1
ATOM 593 C CA . SER A 1 81 ? -7.841 1.783 14.945 1.00 83.25 81 SER A CA 1
ATOM 594 C C . SER A 1 81 ? -7.408 1.969 13.490 1.00 83.25 81 SER A C 1
ATOM 596 O O . SER A 1 81 ? -7.313 3.090 12.997 1.00 83.25 81 SER A O 1
ATOM 598 N N . TYR A 1 82 ? -7.211 0.857 12.774 1.00 82.19 82 TYR A N 1
ATOM 599 C CA . TYR A 1 82 ? -6.877 0.832 11.341 1.00 82.19 82 TYR A CA 1
ATOM 600 C C . TYR A 1 82 ? -8.100 0.889 10.416 1.00 82.19 82 TYR A C 1
ATOM 602 O O . TYR A 1 82 ? -7.953 0.885 9.194 1.00 82.19 82 TYR A O 1
ATOM 610 N N . GLN A 1 83 ? -9.317 0.942 10.964 1.00 79.69 83 GLN A N 1
ATOM 611 C CA . GLN A 1 83 ? -10.541 0.931 10.156 1.00 79.69 83 GLN A CA 1
ATOM 612 C C . GLN A 1 83 ? -10.620 2.103 9.170 1.00 79.69 83 GLN A C 1
ATOM 614 O O . GLN A 1 83 ? -11.178 1.941 8.091 1.00 79.69 83 GLN A O 1
ATOM 619 N N . LEU A 1 84 ? -10.030 3.258 9.493 1.00 79.94 84 LEU A N 1
ATOM 620 C CA . LEU A 1 84 ? -9.983 4.407 8.582 1.00 79.94 84 LEU A CA 1
ATOM 621 C C . LEU A 1 84 ? -8.877 4.300 7.521 1.00 79.94 84 LEU A C 1
ATOM 623 O O . LEU A 1 84 ? -8.981 4.927 6.468 1.00 79.94 84 LEU A O 1
ATOM 627 N N . SER A 1 85 ? -7.858 3.467 7.741 1.00 82.38 85 SER A N 1
ATOM 628 C CA . SER A 1 85 ? -6.750 3.288 6.798 1.00 82.38 85 SER A CA 1
ATOM 629 C C . SER A 1 85 ? -7.216 2.608 5.507 1.00 82.38 85 SER A C 1
ATOM 631 O O . SER A 1 85 ? -6.884 3.054 4.412 1.00 82.38 85 SER A O 1
ATOM 633 N N . PHE A 1 86 ? -8.050 1.571 5.606 1.00 80.25 86 PHE A N 1
ATOM 634 C CA . PHE A 1 86 ? -8.548 0.824 4.442 1.00 80.25 86 PHE A CA 1
ATOM 635 C C . PHE A 1 86 ? -9.358 1.662 3.432 1.00 80.25 86 PHE A C 1
ATOM 637 O O . PHE A 1 86 ? -9.045 1.593 2.242 1.00 80.25 86 PHE A O 1
ATOM 644 N N . PRO A 1 87 ? -10.357 2.479 3.828 1.00 79.94 87 PRO A N 1
ATOM 645 C CA . PRO A 1 87 ? -11.061 3.347 2.889 1.00 79.94 87 PRO A CA 1
ATOM 646 C C . PRO A 1 87 ? -10.159 4.445 2.321 1.00 79.94 87 PRO A C 1
ATOM 648 O O . PRO A 1 87 ? -10.302 4.774 1.144 1.00 79.94 87 PRO A O 1
ATOM 651 N N . MET A 1 88 ? -9.188 4.955 3.086 1.00 83.00 88 MET A N 1
ATOM 652 C CA . MET A 1 88 ? -8.219 5.923 2.565 1.00 83.00 88 MET A CA 1
ATOM 653 C C . MET A 1 88 ? -7.379 5.313 1.430 1.00 83.00 88 MET A C 1
ATOM 655 O O . MET A 1 88 ? -7.295 5.888 0.347 1.00 83.00 88 MET A O 1
ATOM 659 N N . PHE A 1 89 ? -6.837 4.107 1.629 1.00 82.38 89 PHE A N 1
ATOM 660 C CA . PHE A 1 89 ? -6.034 3.410 0.613 1.00 82.38 89 PHE A CA 1
ATOM 661 C C . PHE A 1 89 ? -6.858 2.746 -0.501 1.00 82.38 89 PHE A C 1
ATOM 663 O O . PHE A 1 89 ? -6.305 2.403 -1.544 1.00 82.38 89 PHE A O 1
ATOM 670 N N . GLY A 1 90 ? -8.168 2.570 -0.320 1.00 79.31 90 GLY A N 1
ATOM 671 C CA . GLY A 1 90 ? -9.064 2.032 -1.345 1.00 79.31 90 GLY A CA 1
ATOM 672 C C . GLY A 1 90 ? -9.666 3.106 -2.255 1.00 79.31 90 GLY A C 1
ATOM 673 O O . GLY A 1 90 ? -9.631 2.975 -3.480 1.00 79.31 90 GLY A O 1
ATOM 674 N N . ILE A 1 91 ? -10.206 4.177 -1.667 1.00 80.31 91 ILE A N 1
ATOM 675 C CA . ILE A 1 91 ? -11.037 5.173 -2.366 1.00 80.31 91 ILE A CA 1
ATOM 676 C C . ILE A 1 91 ? -10.185 6.274 -3.004 1.00 80.31 91 ILE A C 1
ATOM 678 O O . ILE A 1 91 ? -10.455 6.671 -4.136 1.00 80.31 91 ILE A O 1
ATOM 682 N N . VAL A 1 92 ? -9.136 6.752 -2.327 1.00 80.88 92 VAL A N 1
ATOM 683 C CA . VAL A 1 92 ? -8.300 7.852 -2.843 1.00 80.88 92 VAL A CA 1
ATOM 684 C C . VAL A 1 92 ? -7.600 7.474 -4.156 1.00 80.88 92 VAL A C 1
ATOM 686 O O . VAL A 1 92 ? -7.709 8.238 -5.117 1.00 80.88 92 VAL A O 1
ATOM 689 N N . PRO A 1 93 ? -6.955 6.294 -4.282 1.00 76.31 93 PRO A N 1
ATOM 690 C CA . PRO A 1 93 ? -6.334 5.901 -5.545 1.00 76.31 93 PRO A CA 1
ATOM 691 C C . PRO A 1 93 ? -7.361 5.620 -6.639 1.00 76.31 93 PRO A C 1
ATOM 693 O O . PRO A 1 93 ? -7.059 5.773 -7.816 1.00 76.31 93 PRO A O 1
ATOM 696 N N . TYR A 1 94 ? -8.568 5.185 -6.265 1.00 76.38 94 TYR A N 1
ATOM 697 C CA . TYR A 1 94 ? -9.660 5.012 -7.214 1.00 76.38 94 TYR A CA 1
ATOM 698 C C . TYR A 1 94 ? -10.062 6.363 -7.811 1.00 76.38 94 TYR A C 1
ATOM 700 O O . TYR A 1 94 ? -10.039 6.512 -9.025 1.00 76.38 94 TYR A O 1
ATOM 708 N N . LEU A 1 95 ? -10.348 7.362 -6.972 1.00 78.69 95 LEU A N 1
ATOM 709 C CA . LEU A 1 95 ? -10.733 8.705 -7.416 1.00 78.69 95 LEU A CA 1
ATOM 710 C C . LEU A 1 95 ? -9.660 9.370 -8.286 1.00 78.69 95 LEU A C 1
ATOM 712 O O . LEU A 1 95 ? -9.999 9.943 -9.314 1.00 78.69 95 LEU A O 1
ATOM 716 N N . LEU A 1 96 ? -8.382 9.242 -7.917 1.00 77.75 96 LEU A N 1
ATOM 717 C CA . LEU A 1 96 ? -7.261 9.801 -8.683 1.00 77.75 96 LEU A CA 1
ATOM 718 C C . LEU A 1 96 ? -7.110 9.224 -10.096 1.00 77.75 96 LEU A C 1
ATOM 720 O O . LEU A 1 96 ? -6.521 9.877 -10.942 1.00 77.75 96 LEU A O 1
ATOM 724 N N . VAL A 1 97 ? -7.593 8.006 -10.357 1.00 72.19 97 VAL A N 1
ATOM 725 C CA . VAL A 1 97 ? -7.520 7.389 -11.695 1.00 72.19 97 VAL A CA 1
ATOM 726 C C . VAL A 1 97 ? -8.651 7.873 -12.613 1.00 72.19 97 VAL A C 1
ATOM 728 O O . VAL A 1 97 ? -8.540 7.748 -13.830 1.00 72.19 97 VAL A O 1
ATOM 731 N N . TYR A 1 98 ? -9.738 8.402 -12.047 1.00 69.88 98 TYR A N 1
ATOM 732 C CA . TYR A 1 98 ? -10.927 8.845 -12.786 1.00 69.88 98 TYR A CA 1
ATOM 733 C C . TYR A 1 98 ? -11.061 10.372 -12.903 1.00 69.88 98 TYR A C 1
ATOM 735 O O . TYR A 1 98 ? -12.024 10.841 -13.511 1.00 69.88 98 TYR A O 1
ATOM 743 N N . LEU A 1 99 ? -10.124 11.126 -12.326 1.00 60.31 99 LEU A N 1
ATOM 744 C CA . LEU A 1 99 ? -9.968 12.578 -12.470 1.00 60.31 99 LEU A CA 1
ATOM 745 C C . LEU A 1 99 ? -8.844 12.883 -13.462 1.00 60.31 99 LEU A C 1
ATOM 747 O O . LEU A 1 99 ? -9.015 13.850 -14.233 1.00 60.31 99 LEU A O 1
#

Radius of gyration: 16.14 Å; chains: 1; bounding box: 34×30×43 Å

Sequence (99 aa):
MWLGLSALLFLVINNIIVAYFVGFIFGMSLGGLLVIPPVVLADIFGKDNIGSIRGYSEPFVSAGQAVGGISAGLIYDFTGSYQLSFPMFGIVPYLLVYL

Foldseek 3Di:
DQLLVLLLQVLVDPDPVSVVVSVVSNVVVVVCVVPVVLVVCCVVVNPPCSVVVCVVVVVVVVVVVVVLVVVQVVCCVVPVDSSVSSCCSRVVVVVVVVD

pLDDT: mean 85.14, std 6.58, range [60.31, 94.81]